Protein AF-A0A7J8WEN7-F1 (afdb_monomer)

Nearest PDB structures (foldseek):
  1pxz-assembly2_B  TM=9.658E-01  e=7.245E-12  Juniperus ashei
  5gt5-assembly1_B  TM=6.311E-01  e=6.582E-04  Paenibacillus sp. 0602
  6k0n-assembly1_A  TM=5.807E-01  e=9.129E-01  Paenibacillus glycanilyticus
  6k0p-assembly1_A  TM=5.374E-01  e=5.983E-01  Paenibacillus glycanilyticus
  6kfn-assembly1_A  TM=4.040E-01  e=9.935E-02  Paenibacillus sp. FPU-7

Structure (mmCIF, N/CA/C/O backbone):
data_AF-A0A7J8WEN7-F1
#
_entry.id   AF-A0A7J8WEN7-F1
#
loop_
_atom_site.group_PDB
_atom_site.id
_atom_site.type_symbol
_atom_site.label_atom_id
_atom_site.label_alt_id
_atom_site.label_comp_id
_atom_site.label_asym_id
_atom_site.label_entity_id
_atom_site.label_seq_id
_atom_site.pdbx_PDB_ins_code
_atom_site.Cartn_x
_atom_site.Cartn_y
_atom_site.Cartn_z
_atom_site.occupancy
_atom_site.B_iso_or_equiv
_atom_site.auth_seq_id
_atom_site.auth_comp_id
_atom_site.auth_asym_id
_atom_site.auth_atom_id
_atom_site.pdbx_PDB_model_num
ATOM 1 N N . ARG A 1 1 ? -18.762 -1.833 7.065 1.00 88.94 1 ARG A N 1
ATOM 2 C CA . ARG A 1 1 ? -17.382 -1.678 6.536 1.00 88.94 1 ARG A CA 1
ATOM 3 C C . ARG A 1 1 ? -16.297 -1.800 7.618 1.00 88.94 1 ARG A C 1
ATOM 5 O O . ARG A 1 1 ? -15.431 -2.654 7.474 1.00 88.94 1 ARG A O 1
ATOM 12 N N . LYS A 1 2 ? -16.368 -1.050 8.729 1.00 95.44 2 LYS A N 1
ATOM 13 C CA . LYS A 1 2 ? -15.295 -0.945 9.747 1.00 95.44 2 LYS A CA 1
ATOM 14 C C . LYS A 1 2 ? -14.864 -2.226 10.489 1.00 95.44 2 LYS A C 1
ATOM 16 O O . LYS A 1 2 ? -13.752 -2.246 10.988 1.00 95.44 2 LYS A O 1
ATOM 21 N N . LYS A 1 3 ? -15.671 -3.299 10.521 1.00 96.88 3 LYS A N 1
ATOM 22 C CA . LYS A 1 3 ? -15.272 -4.592 11.130 1.00 96.88 3 LYS A CA 1
ATOM 23 C C . LYS A 1 3 ? -14.009 -5.205 10.505 1.00 96.88 3 LYS A C 1
ATOM 25 O O . LYS A 1 3 ? -13.333 -5.972 11.166 1.00 96.88 3 LYS A O 1
ATOM 30 N N . LEU A 1 4 ? -13.689 -4.846 9.255 1.00 96.94 4 LEU A N 1
ATOM 31 C CA . LEU A 1 4 ? -12.437 -5.242 8.601 1.00 96.94 4 LEU A CA 1
ATOM 32 C C . LEU A 1 4 ? -11.211 -4.904 9.465 1.00 96.94 4 LEU A C 1
ATOM 34 O O . LEU A 1 4 ? -10.309 -5.719 9.584 1.00 96.94 4 LEU A O 1
ATOM 38 N N . ALA A 1 5 ? -11.215 -3.735 10.110 1.00 97.06 5 ALA A N 1
ATOM 39 C CA . ALA A 1 5 ? -10.111 -3.229 10.923 1.00 97.06 5 ALA A CA 1
ATOM 40 C C . ALA A 1 5 ? -9.798 -4.076 12.175 1.00 97.06 5 ALA A C 1
ATOM 42 O O . ALA A 1 5 ? -8.806 -3.825 12.848 1.00 97.06 5 ALA A O 1
ATOM 43 N N . ASP A 1 6 ? -10.632 -5.067 12.498 1.00 97.81 6 ASP A N 1
ATOM 44 C CA . ASP A 1 6 ? -10.406 -6.006 13.602 1.00 97.81 6 ASP A CA 1
ATOM 45 C C . ASP A 1 6 ? -9.687 -7.290 13.154 1.00 97.81 6 ASP A C 1
ATOM 47 O O . ASP A 1 6 ? -9.449 -8.184 13.966 1.00 97.81 6 ASP A O 1
ATOM 51 N N . CYS A 1 7 ? -9.359 -7.400 11.863 1.00 97.88 7 CYS A N 1
ATOM 52 C CA . CYS A 1 7 ? -8.924 -8.648 11.241 1.00 97.88 7 CYS A CA 1
ATOM 53 C C . CYS A 1 7 ? -7.472 -8.643 10.745 1.00 97.88 7 CYS A C 1
ATOM 55 O O . CYS A 1 7 ? -7.037 -9.669 10.230 1.00 97.88 7 CYS A O 1
ATOM 57 N N . ALA A 1 8 ? -6.729 -7.538 10.896 1.00 97.81 8 ALA A N 1
ATOM 58 C CA . ALA A 1 8 ? -5.339 -7.449 10.444 1.00 97.81 8 ALA A CA 1
ATOM 59 C C . ALA A 1 8 ? -4.480 -8.565 11.084 1.00 97.81 8 ALA A C 1
ATOM 61 O O . ALA A 1 8 ? -4.384 -8.616 12.319 1.00 97.81 8 ALA A O 1
ATOM 62 N N . PRO A 1 9 ? -3.873 -9.468 10.289 1.00 98.19 9 PRO A N 1
ATOM 63 C CA . PRO A 1 9 ? -3.022 -10.531 10.805 1.00 98.19 9 PRO A CA 1
ATOM 64 C C . PRO A 1 9 ? -1.551 -10.085 10.873 1.00 98.19 9 PRO A C 1
ATOM 66 O O . PRO A 1 9 ? -1.211 -8.947 10.560 1.00 98.19 9 PRO A O 1
ATOM 69 N N . GLY A 1 10 ? -0.672 -11.006 11.276 1.00 98.12 10 GLY A N 1
ATOM 70 C CA . GLY A 1 10 ? 0.777 -10.840 11.146 1.00 98.12 10 GLY A CA 1
ATOM 71 C C . GLY A 1 10 ? 1.356 -9.665 11.936 1.00 98.12 10 GLY A C 1
ATOM 72 O O . GLY A 1 10 ? 0.872 -9.317 13.016 1.00 98.12 10 GLY A O 1
ATOM 73 N N . PHE A 1 11 ? 2.415 -9.066 11.393 1.00 98.19 11 PHE A N 1
ATOM 74 C CA . PHE A 1 11 ? 3.119 -7.946 12.020 1.00 98.19 11 PHE A CA 1
ATOM 75 C C . PHE A 1 11 ? 2.293 -6.656 12.063 1.00 98.19 11 PHE A C 1
ATOM 77 O O . PHE A 1 11 ? 2.545 -5.810 12.916 1.00 98.19 11 PHE A O 1
ATOM 84 N N . ALA A 1 12 ? 1.274 -6.519 11.210 1.00 97.88 12 ALA A N 1
ATOM 85 C CA . ALA A 1 12 ? 0.356 -5.384 11.235 1.00 97.88 12 ALA A CA 1
ATOM 86 C C . ALA A 1 12 ? -0.846 -5.601 12.166 1.00 97.88 12 ALA A C 1
ATOM 88 O O . ALA A 1 12 ? -1.793 -4.808 12.135 1.00 97.88 12 ALA A O 1
ATOM 89 N N . ARG A 1 13 ? -0.855 -6.656 12.995 1.00 98.12 13 ARG A N 1
ATOM 90 C CA . ARG A 1 13 ? -1.942 -6.894 13.952 1.00 98.12 13 ARG A CA 1
ATOM 91 C C . ARG A 1 13 ? -2.182 -5.655 14.818 1.00 98.12 13 ARG A C 1
ATOM 93 O O . ARG A 1 13 ? -1.264 -5.104 15.414 1.00 98.12 13 ARG A O 1
ATOM 100 N N . GLY A 1 14 ? -3.447 -5.246 14.909 1.00 97.31 14 GLY A N 1
ATOM 101 C CA . GLY A 1 14 ? -3.850 -4.028 15.619 1.00 97.31 14 GLY A CA 1
ATOM 102 C C . GLY A 1 14 ? -3.863 -2.767 14.750 1.00 97.31 14 GLY A C 1
ATOM 103 O O . GLY A 1 14 ? -4.249 -1.712 15.244 1.00 97.31 14 GLY A O 1
ATOM 104 N N . THR A 1 15 ? -3.507 -2.860 13.466 1.00 98.56 15 THR A N 1
ATOM 105 C CA . THR A 1 15 ? -3.762 -1.789 12.494 1.00 98.56 15 THR A CA 1
ATOM 106 C C . THR A 1 15 ? -5.266 -1.617 12.323 1.00 98.56 15 THR A C 1
ATOM 108 O O . THR A 1 15 ? -5.962 -2.520 11.866 1.00 98.56 15 THR A O 1
ATOM 111 N N . THR A 1 16 ? -5.768 -0.448 12.704 1.00 98.50 16 THR A N 1
ATOM 112 C CA . THR A 1 16 ? -7.193 -0.104 12.686 1.00 98.50 16 THR A CA 1
ATOM 113 C C . THR A 1 16 ? -7.576 0.831 11.543 1.00 98.50 16 THR A C 1
ATOM 115 O O . THR A 1 16 ? -8.764 0.974 11.243 1.00 98.50 16 THR A O 1
ATOM 118 N N . GLY A 1 17 ? -6.603 1.473 10.893 1.00 98.31 17 GLY A N 1
ATOM 119 C CA . GLY A 1 17 ? -6.869 2.443 9.839 1.00 98.31 17 GLY A CA 1
ATOM 120 C C . GLY A 1 17 ? -7.788 3.571 10.315 1.00 98.31 17 GLY A C 1
ATOM 121 O O . GLY A 1 17 ? -7.672 4.075 11.430 1.00 98.31 17 GLY A O 1
ATOM 122 N N . GLY A 1 18 ? -8.779 3.916 9.492 1.00 97.56 18 GLY A N 1
ATOM 123 C CA . GLY A 1 18 ? -9.775 4.952 9.776 1.00 97.56 18 GLY A CA 1
ATOM 124 C C . GLY A 1 18 ? -10.952 4.496 10.650 1.00 97.56 18 GLY A C 1
ATOM 125 O O . GLY A 1 18 ? -12.020 5.104 10.586 1.00 97.56 18 GLY A O 1
ATOM 126 N N . LYS A 1 19 ? -10.828 3.417 11.441 1.00 97.00 19 LYS A N 1
ATOM 127 C CA . LYS A 1 19 ? -11.949 2.834 12.213 1.00 97.00 19 LYS A CA 1
ATOM 128 C C . LYS A 1 19 ? -12.711 3.868 13.056 1.00 97.00 19 LYS A C 1
ATOM 130 O O . LYS A 1 19 ? -13.942 3.812 13.116 1.00 97.00 19 LYS A O 1
ATOM 135 N N . GLY A 1 20 ? -12.004 4.809 13.681 1.00 94.50 20 GLY A N 1
ATOM 136 C CA . GLY A 1 20 ? -12.596 5.865 14.511 1.00 94.50 20 GLY A CA 1
ATOM 137 C C . GLY A 1 20 ? -13.137 7.078 13.745 1.00 94.50 20 GLY A C 1
ATOM 138 O O . GLY A 1 20 ? -13.921 7.826 14.313 1.00 94.50 20 GLY A O 1
ATOM 139 N N . GLY A 1 21 ? -12.753 7.266 12.480 1.00 94.00 21 GLY A N 1
ATOM 140 C CA . GLY A 1 21 ? -13.104 8.451 11.690 1.00 94.00 21 GLY A CA 1
ATOM 141 C C . GLY A 1 21 ? -14.411 8.316 10.911 1.00 94.00 21 GLY A C 1
ATOM 142 O O . GLY A 1 21 ? -15.005 7.238 10.841 1.00 94.00 21 GLY A O 1
ATOM 143 N N . GLU A 1 22 ? -14.857 9.405 10.298 1.00 94.06 22 GLU A N 1
ATOM 144 C CA . GLU A 1 22 ? -16.031 9.407 9.422 1.00 94.06 22 GLU A CA 1
ATOM 145 C C . GLU A 1 22 ? -15.767 8.688 8.093 1.00 94.06 22 GLU A C 1
ATOM 147 O O . GLU A 1 22 ? -14.625 8.529 7.655 1.00 94.06 22 GLU A O 1
ATOM 152 N N . PHE A 1 23 ? -16.839 8.241 7.437 1.00 92.44 23 PHE A N 1
ATOM 153 C CA . PHE A 1 23 ? -16.731 7.765 6.061 1.00 92.44 23 PHE A CA 1
ATOM 154 C C . PHE A 1 23 ? -16.604 8.949 5.103 1.00 92.44 23 PHE A C 1
ATOM 156 O O . PHE A 1 23 ? -17.352 9.918 5.198 1.00 92.44 23 PHE A O 1
ATOM 163 N N . TYR A 1 24 ? -15.707 8.815 4.131 1.00 88.44 24 TYR A N 1
ATOM 164 C CA . TYR A 1 24 ? -15.600 9.701 2.981 1.00 88.44 24 TYR A CA 1
ATOM 165 C C . TYR A 1 24 ? -15.800 8.869 1.717 1.00 88.44 24 TYR A C 1
ATOM 167 O O . TYR A 1 24 ? -15.168 7.822 1.558 1.00 88.44 24 TYR A O 1
ATOM 175 N N . VAL A 1 25 ? -16.715 9.300 0.852 1.00 87.50 25 VAL A N 1
ATOM 176 C CA . VAL A 1 25 ? -17.032 8.611 -0.401 1.00 87.50 25 VAL A CA 1
ATOM 177 C C . VAL A 1 25 ? -16.490 9.451 -1.546 1.00 87.50 25 VAL A C 1
ATOM 179 O O . VAL A 1 25 ? -16.874 10.607 -1.700 1.00 87.50 25 VAL A O 1
ATOM 182 N N . VAL A 1 26 ? -15.604 8.858 -2.342 1.00 85.44 26 VAL A N 1
ATOM 183 C CA . VAL A 1 26 ? -15.152 9.433 -3.610 1.00 85.44 26 VAL A CA 1
ATOM 184 C C . VAL A 1 26 ? -16.260 9.205 -4.639 1.00 85.44 26 VAL A C 1
ATOM 186 O O . VAL A 1 26 ? -16.710 8.075 -4.827 1.00 85.44 26 VAL A O 1
ATOM 189 N N . THR A 1 27 ? -16.735 10.277 -5.262 1.00 81.56 27 THR A N 1
ATOM 190 C CA . THR A 1 27 ? -17.842 10.282 -6.234 1.00 81.56 27 THR A CA 1
ATOM 191 C C . THR A 1 27 ? -17.456 10.892 -7.576 1.00 81.56 27 THR A C 1
ATOM 193 O O . THR A 1 27 ? -18.243 10.832 -8.515 1.00 81.56 27 THR A O 1
ATOM 196 N N . ASP A 1 28 ? -16.280 11.503 -7.662 1.00 76.38 28 ASP A N 1
ATOM 197 C CA . ASP A 1 28 ? -15.771 12.201 -8.830 1.00 76.38 28 ASP A CA 1
ATOM 198 C C . ASP A 1 28 ? -14.326 11.750 -9.091 1.00 76.38 28 ASP A C 1
ATOM 200 O O . ASP A 1 28 ? -13.546 11.523 -8.168 1.00 76.38 28 ASP A O 1
ATOM 204 N N . LEU A 1 29 ? -13.989 11.570 -10.362 1.00 73.56 29 LEU A N 1
ATOM 205 C CA . LEU A 1 29 ? -12.653 11.182 -10.814 1.00 73.56 29 LEU A CA 1
ATOM 206 C C . LEU A 1 29 ? -11.851 12.397 -11.298 1.00 73.56 29 LEU A C 1
ATOM 208 O O . LEU A 1 29 ? -10.667 12.275 -11.590 1.00 73.56 29 LEU A O 1
ATOM 212 N N . ILE A 1 30 ? -12.484 13.568 -11.422 1.00 68.19 30 ILE A N 1
ATOM 213 C CA . ILE A 1 30 ? -11.825 14.786 -11.885 1.00 68.19 30 ILE A CA 1
ATOM 214 C C . ILE A 1 30 ? -10.996 15.361 -10.750 1.00 68.19 30 ILE A C 1
ATOM 216 O O . ILE A 1 30 ? -11.526 15.926 -9.797 1.00 68.19 30 ILE A O 1
ATOM 220 N N . ASP A 1 31 ? -9.683 15.268 -10.892 1.00 65.81 31 ASP A N 1
ATOM 221 C CA . ASP A 1 31 ? -8.762 15.711 -9.863 1.00 65.81 31 ASP A CA 1
ATOM 222 C C . ASP A 1 31 ? -8.123 17.083 -10.118 1.00 65.81 31 ASP A C 1
ATOM 224 O O . ASP A 1 31 ? -7.893 17.504 -11.253 1.00 65.81 31 ASP A O 1
ATOM 228 N N . ASN A 1 32 ? -7.765 17.750 -9.022 1.00 66.12 32 ASN A N 1
ATOM 229 C CA . ASN A 1 32 ? -6.794 18.829 -8.992 1.00 66.12 32 ASN A CA 1
ATOM 230 C C . ASN A 1 32 ? -5.943 18.702 -7.722 1.00 66.12 32 ASN A C 1
ATOM 232 O O . ASN A 1 32 ? -6.367 19.118 -6.649 1.00 66.12 32 ASN A O 1
ATOM 236 N N . ALA A 1 33 ? -4.710 18.213 -7.845 1.00 63.00 33 ALA A N 1
ATOM 237 C CA . ALA A 1 33 ? -3.824 18.018 -6.697 1.00 63.00 33 ALA A CA 1
ATOM 238 C C . ALA A 1 33 ? -3.483 19.293 -5.899 1.00 63.00 33 ALA A C 1
ATOM 240 O O . ALA A 1 33 ? -3.152 19.209 -4.713 1.00 63.00 33 ALA A O 1
ATOM 241 N N . ALA A 1 34 ? -3.584 20.475 -6.517 1.00 62.75 34 ALA A N 1
ATOM 242 C CA . ALA A 1 34 ? -3.398 21.753 -5.832 1.00 62.75 34 ALA A CA 1
ATOM 243 C C . ALA A 1 34 ? -4.665 22.218 -5.091 1.00 62.75 34 ALA A C 1
ATOM 245 O O . ALA A 1 34 ? -4.570 22.974 -4.124 1.00 62.75 34 ALA A O 1
ATOM 246 N N . ASP A 1 35 ? -5.844 21.770 -5.529 1.00 68.12 35 ASP A N 1
ATOM 247 C CA . ASP A 1 35 ? -7.123 22.067 -4.888 1.00 68.12 35 ASP A CA 1
ATOM 248 C C . ASP A 1 35 ? -8.121 20.903 -5.035 1.00 68.12 35 ASP A C 1
ATOM 250 O O . ASP A 1 35 ? -9.055 20.975 -5.842 1.00 68.12 35 ASP A O 1
ATOM 254 N N . PRO A 1 36 ? -7.919 19.807 -4.279 1.00 65.62 36 PRO A N 1
ATOM 255 C CA . PRO A 1 36 ? -8.812 18.662 -4.310 1.00 65.62 36 PRO A CA 1
ATOM 256 C C . PRO A 1 36 ? -10.204 19.076 -3.840 1.00 65.62 36 PRO A C 1
ATOM 258 O O . PRO A 1 36 ? -10.371 19.701 -2.785 1.00 65.62 36 PRO A O 1
ATOM 261 N N . LYS A 1 37 ? -11.216 18.708 -4.627 1.00 68.75 37 LYS A N 1
ATOM 262 C CA . LYS A 1 37 ? -12.617 18.942 -4.282 1.00 68.75 37 LYS A CA 1
ATOM 263 C C . LYS A 1 37 ? -13.137 17.779 -3.436 1.00 68.75 37 LYS A C 1
ATOM 265 O O . LYS A 1 37 ? -12.738 16.635 -3.654 1.00 68.75 37 LYS A O 1
ATOM 270 N N . PRO A 1 38 ? -14.070 18.026 -2.502 1.00 67.19 38 PRO A N 1
ATOM 271 C CA . PRO A 1 38 ? -14.805 16.940 -1.875 1.00 67.19 38 PRO A CA 1
ATOM 272 C C . PRO A 1 38 ? -15.406 16.018 -2.943 1.00 67.19 38 PRO A C 1
ATOM 274 O O . PRO A 1 38 ? -16.034 16.485 -3.890 1.00 67.19 38 PRO A O 1
ATOM 277 N N . GLY A 1 39 ? -15.199 14.718 -2.781 1.00 57.22 39 GLY A N 1
ATOM 278 C CA . GLY A 1 39 ? -15.592 13.689 -3.730 1.00 57.22 39 GLY A CA 1
ATOM 279 C C . GLY A 1 39 ? -14.508 13.239 -4.716 1.00 57.22 39 GLY A C 1
ATOM 280 O O . GLY A 1 39 ? -14.793 12.273 -5.408 1.00 57.22 39 GLY A O 1
ATOM 281 N N . THR A 1 40 ? -13.306 13.834 -4.783 1.00 57.62 40 THR A N 1
ATOM 282 C CA . THR A 1 40 ? -12.258 13.440 -5.761 1.00 57.62 40 THR A CA 1
ATOM 283 C C . THR A 1 40 ? -11.153 12.548 -5.174 1.00 57.62 40 THR A C 1
ATOM 285 O O . THR A 1 40 ? -11.010 12.454 -3.949 1.00 57.62 40 THR A O 1
ATOM 288 N N . LEU A 1 41 ? -10.380 11.884 -6.047 1.00 58.66 41 LEU A N 1
ATOM 289 C CA . LEU A 1 41 ? -9.131 11.167 -5.736 1.00 58.66 41 LEU A CA 1
ATOM 290 C C . LEU A 1 41 ? -7.980 11.725 -6.591 1.00 58.66 41 LEU A C 1
ATOM 292 O O . LEU A 1 41 ? -8.218 12.107 -7.729 1.00 58.66 41 LEU A O 1
ATOM 296 N N . LEU A 1 42 ? -6.758 11.769 -6.047 1.00 61.06 42 LEU A N 1
ATOM 297 C CA . LEU A 1 42 ? -5.613 12.441 -6.670 1.00 61.06 42 LEU A CA 1
ATOM 298 C C . LEU A 1 42 ? -5.071 11.708 -7.926 1.00 61.06 42 LEU A C 1
ATOM 300 O O . LEU A 1 42 ? -4.911 10.493 -7.891 1.00 61.06 42 LEU A O 1
ATOM 304 N N . HIS A 1 43 ? -4.766 12.437 -9.013 1.00 55.81 43 HIS A N 1
ATOM 305 C CA . HIS A 1 43 ? -4.047 11.959 -10.217 1.00 55.81 43 HIS A CA 1
ATOM 306 C C . HIS A 1 43 ? -2.522 12.135 -10.108 1.00 55.81 43 HIS A C 1
ATOM 308 O O . HIS A 1 43 ? -1.757 11.494 -10.832 1.00 55.81 43 HIS A O 1
ATOM 314 N N . ALA A 1 44 ? -2.078 13.039 -9.230 1.00 67.06 44 ALA A N 1
ATOM 315 C CA . ALA A 1 44 ? -0.704 13.043 -8.742 1.00 67.06 44 ALA A CA 1
ATOM 316 C C . ALA A 1 44 ? -0.494 11.862 -7.779 1.00 67.06 44 ALA A C 1
ATOM 318 O O . ALA A 1 44 ? -1.447 11.167 -7.433 1.00 67.06 44 ALA A O 1
ATOM 319 N N . GLU A 1 45 ? 0.743 11.648 -7.334 1.00 76.75 45 GLU A N 1
ATOM 320 C CA . GLU A 1 45 ? 1.046 10.617 -6.337 1.00 76.75 45 GLU A CA 1
ATOM 321 C C . GLU A 1 45 ? 0.106 10.731 -5.130 1.00 76.75 45 GLU A C 1
ATOM 323 O O . GLU A 1 45 ? -0.011 11.792 -4.505 1.00 76.75 45 GLU A O 1
ATOM 328 N N . LEU A 1 46 ? -0.608 9.643 -4.830 1.00 85.69 46 LEU A N 1
ATOM 329 C CA . LEU A 1 46 ? -1.579 9.628 -3.746 1.00 85.69 46 LEU A CA 1
ATOM 330 C C . LEU A 1 46 ? -0.840 9.447 -2.420 1.00 85.69 46 LEU A C 1
ATOM 332 O O . LEU A 1 46 ? -0.552 8.324 -2.007 1.00 85.69 46 LEU A O 1
ATOM 336 N N . ILE A 1 47 ? -0.567 10.556 -1.734 1.00 86.81 47 ILE A N 1
ATOM 337 C CA . ILE A 1 47 ? 0.040 10.532 -0.400 1.00 86.81 47 ILE A CA 1
ATOM 338 C C . ILE A 1 47 ? -1.029 10.249 0.659 1.00 86.81 47 ILE A C 1
ATOM 340 O O . ILE A 1 47 ? -1.928 11.057 0.909 1.00 86.81 47 ILE A O 1
ATOM 344 N N . VAL A 1 48 ? -0.923 9.099 1.320 1.00 90.88 48 VAL A N 1
ATOM 345 C CA . VAL A 1 48 ? -1.854 8.672 2.367 1.00 90.88 48 VAL A CA 1
ATOM 346 C C . VAL A 1 48 ? -1.295 9.031 3.741 1.00 90.88 48 VAL A C 1
ATOM 348 O O . VAL A 1 48 ? -0.216 8.595 4.139 1.00 90.88 48 VAL A O 1
ATOM 351 N N . THR A 1 49 ? -2.065 9.819 4.491 1.00 92.19 49 THR A N 1
ATOM 352 C CA . THR A 1 49 ? -1.741 10.211 5.870 1.00 92.19 49 THR A CA 1
ATOM 353 C C . THR A 1 49 ? -2.187 9.160 6.889 1.00 92.19 49 THR A C 1
ATOM 355 O O . THR A 1 49 ? -2.929 8.230 6.569 1.00 92.19 49 THR A O 1
ATOM 358 N N . SER A 1 50 ? -1.751 9.320 8.141 1.00 96.56 50 SER A N 1
ATOM 359 C CA . SER A 1 50 ? -2.067 8.395 9.233 1.00 96.56 50 SER A CA 1
ATOM 360 C C . SER A 1 50 ? -3.569 8.214 9.481 1.00 96.56 50 SER A C 1
ATOM 362 O O . SER A 1 50 ? -4.386 9.103 9.202 1.00 96.56 50 SER A O 1
ATOM 364 N N . ASP A 1 51 ? -3.912 7.065 10.067 1.00 97.69 51 ASP A N 1
ATOM 365 C CA . ASP A 1 51 ? -5.260 6.728 10.538 1.00 97.69 51 ASP A CA 1
ATOM 366 C C . ASP A 1 51 ? -6.297 6.759 9.403 1.00 97.69 51 ASP A C 1
ATOM 368 O O . ASP A 1 51 ? -7.348 7.408 9.481 1.00 97.69 51 ASP A O 1
ATOM 372 N N . LYS A 1 52 ? -5.970 6.079 8.296 1.00 97.75 52 LYS A N 1
ATOM 373 C CA . LYS A 1 52 ? -6.811 5.996 7.093 1.00 97.75 52 LYS A CA 1
ATOM 374 C C . LYS A 1 52 ? -7.087 4.559 6.679 1.00 97.75 52 LYS A C 1
ATOM 376 O O . LYS A 1 52 ? -6.287 3.650 6.881 1.00 97.75 52 LYS A O 1
ATOM 381 N N . THR A 1 53 ? -8.256 4.366 6.077 1.00 98.56 53 THR A N 1
ATOM 382 C CA . THR A 1 53 ? -8.609 3.137 5.369 1.00 98.56 53 THR A CA 1
ATOM 383 C C . THR A 1 53 ? -9.091 3.501 3.976 1.00 98.56 53 THR A C 1
ATOM 385 O O . THR A 1 53 ? -10.088 4.211 3.856 1.00 98.56 53 THR A O 1
ATOM 388 N N . ILE A 1 54 ? -8.426 2.983 2.946 1.00 97.50 54 ILE A N 1
ATOM 389 C CA . ILE A 1 54 ? -8.958 2.962 1.583 1.00 97.50 54 ILE A CA 1
ATOM 390 C C . ILE A 1 54 ? -9.659 1.612 1.402 1.00 97.50 54 ILE A C 1
ATOM 392 O O . ILE A 1 54 ? -9.032 0.566 1.547 1.00 97.50 54 ILE A O 1
ATOM 396 N N . ASP A 1 55 ? -10.971 1.630 1.161 1.00 97.88 55 ASP A N 1
ATOM 397 C CA . ASP A 1 55 ? -11.819 0.432 1.086 1.00 97.88 55 ASP A CA 1
ATOM 398 C C . ASP A 1 55 ? -12.631 0.424 -0.211 1.00 97.88 55 ASP A C 1
ATOM 400 O O . ASP A 1 55 ? -13.673 1.075 -0.304 1.00 97.88 55 ASP A O 1
ATOM 404 N N . ALA A 1 56 ? -12.181 -0.364 -1.185 1.00 97.00 56 ALA A N 1
ATOM 405 C CA . ALA A 1 56 ? -12.816 -0.479 -2.494 1.00 97.00 56 ALA A CA 1
ATOM 406 C C . ALA A 1 56 ? -13.982 -1.482 -2.547 1.00 97.00 56 ALA A C 1
ATOM 408 O O . ALA A 1 56 ? -14.584 -1.675 -3.601 1.00 97.00 56 ALA A O 1
ATOM 409 N N . ARG A 1 57 ? -14.354 -2.136 -1.433 1.00 97.19 57 ARG A N 1
ATOM 410 C CA . ARG A 1 57 ? -15.428 -3.146 -1.470 1.00 97.19 57 ARG A CA 1
ATOM 411 C C . ARG A 1 57 ? -16.722 -2.555 -2.017 1.00 97.19 57 ARG A C 1
ATOM 413 O O . ARG A 1 57 ? -17.147 -1.479 -1.594 1.00 97.19 57 ARG A O 1
ATOM 420 N N . GLY A 1 58 ? -17.397 -3.307 -2.880 1.00 96.56 58 GLY A N 1
ATOM 421 C CA . GLY A 1 58 ? -18.666 -2.900 -3.486 1.00 96.56 58 GLY A CA 1
ATOM 422 C C . GLY A 1 58 ? -18.531 -1.976 -4.699 1.00 96.56 58 GLY A C 1
ATOM 423 O O . GLY A 1 58 ? -19.557 -1.532 -5.201 1.00 96.56 58 GLY A O 1
ATOM 424 N N . ALA A 1 59 ? -17.312 -1.705 -5.173 1.00 94.88 59 ALA A N 1
ATOM 425 C CA . ALA A 1 59 ? -17.041 -1.008 -6.426 1.00 94.88 59 ALA A CA 1
A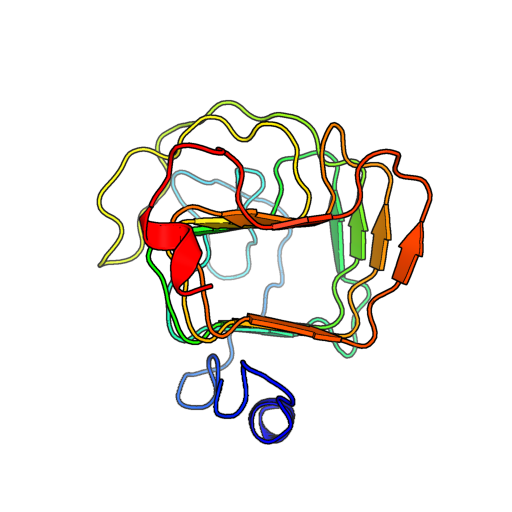TOM 426 C C . ALA A 1 59 ? -15.820 -1.631 -7.127 1.00 94.88 59 ALA A C 1
ATOM 428 O O . ALA A 1 59 ? -15.005 -2.287 -6.482 1.00 94.88 59 ALA A O 1
ATOM 429 N N . ASN A 1 60 ? -15.696 -1.427 -8.441 1.00 94.06 60 ASN A N 1
ATOM 430 C CA . ASN A 1 60 ? -14.442 -1.676 -9.149 1.00 94.06 60 ASN A CA 1
ATOM 431 C C . ASN A 1 60 ? -13.628 -0.379 -9.129 1.00 94.06 60 ASN A C 1
ATOM 433 O O . ASN A 1 60 ? -14.037 0.596 -9.758 1.00 94.06 60 ASN A O 1
ATOM 437 N N . VAL A 1 61 ? -12.547 -0.343 -8.349 1.00 95.06 61 VAL A N 1
ATOM 438 C CA . VAL A 1 61 ? -11.729 0.861 -8.154 1.00 95.06 61 VAL A CA 1
ATOM 439 C C . VAL A 1 61 ? -10.317 0.583 -8.651 1.00 95.06 61 VAL A C 1
ATOM 441 O O . VAL A 1 61 ? -9.624 -0.279 -8.106 1.00 95.06 61 VAL A O 1
ATOM 444 N N . GLU A 1 62 ? -9.917 1.335 -9.671 1.00 94.25 62 GLU A N 1
ATOM 445 C CA . GLU A 1 62 ? -8.634 1.216 -10.362 1.00 94.25 62 GLU A CA 1
ATOM 446 C C . GLU A 1 62 ? -7.794 2.483 -10.143 1.00 94.25 62 GLU A C 1
ATOM 448 O O . GLU A 1 62 ? -8.300 3.597 -10.288 1.00 94.25 62 GLU A O 1
ATOM 453 N N . ILE A 1 63 ? -6.512 2.312 -9.817 1.00 92.12 63 ILE A N 1
ATOM 454 C CA . ILE A 1 63 ? -5.486 3.364 -9.801 1.00 92.12 63 ILE A CA 1
ATOM 455 C C . ILE A 1 63 ? -4.528 3.071 -10.951 1.00 92.12 63 ILE A C 1
ATOM 457 O O . ILE A 1 63 ? -3.836 2.049 -10.926 1.00 92.12 63 ILE A O 1
ATOM 461 N N . TYR A 1 64 ? -4.529 3.917 -11.984 1.00 92.38 64 TYR A N 1
ATOM 462 C CA . TYR A 1 64 ? -3.806 3.623 -13.218 1.00 92.38 64 TYR A CA 1
ATOM 463 C C . TYR A 1 64 ? -3.466 4.846 -14.067 1.00 92.38 64 TYR A C 1
ATOM 465 O O . TYR A 1 64 ? -4.070 5.905 -13.913 1.00 92.38 64 TYR A O 1
ATOM 473 N N . ASN A 1 65 ? -2.514 4.675 -14.995 1.00 88.81 65 ASN A N 1
ATOM 474 C CA . ASN A 1 65 ? -2.059 5.701 -15.947 1.00 88.81 65 ASN A CA 1
ATOM 475 C C . ASN A 1 65 ? -1.596 7.010 -15.280 1.00 88.81 65 ASN A C 1
ATOM 477 O O . ASN A 1 65 ? -1.692 8.094 -15.858 1.00 88.81 65 ASN A O 1
ATOM 481 N N . GLY A 1 66 ? -1.082 6.895 -14.061 1.00 85.94 66 GLY A N 1
ATOM 482 C CA . GLY A 1 66 ? -0.599 7.990 -13.236 1.00 85.94 66 GLY A CA 1
ATOM 483 C C . GLY A 1 66 ? 0.398 7.466 -12.213 1.00 85.94 66 GLY A C 1
ATOM 484 O O . GLY A 1 66 ? 0.971 6.394 -12.401 1.00 85.94 66 GLY A O 1
ATOM 485 N N . ALA A 1 67 ? 0.599 8.227 -11.145 1.00 88.00 67 ALA A N 1
ATOM 486 C CA . ALA A 1 67 ? 1.459 7.827 -10.040 1.00 88.00 67 ALA A CA 1
ATOM 487 C C . ALA A 1 67 ? 0.780 6.797 -9.122 1.00 88.00 67 ALA A C 1
ATOM 489 O O . ALA A 1 67 ? -0.447 6.684 -9.092 1.00 88.00 67 ALA A O 1
ATOM 490 N N . GLY A 1 68 ? 1.597 6.071 -8.361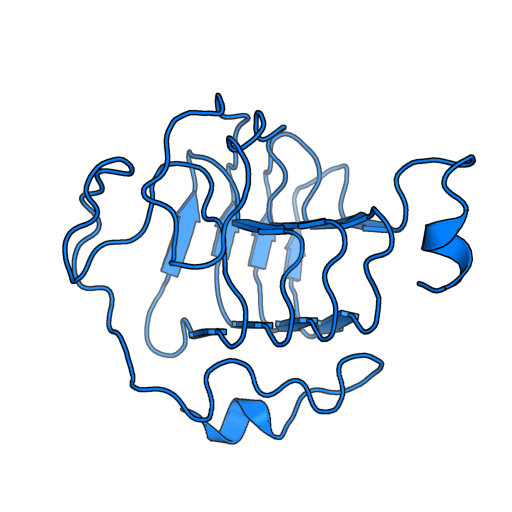 1.00 91.69 68 GLY A N 1
ATOM 491 C CA . GLY A 1 68 ? 1.138 5.104 -7.371 1.00 91.69 68 GLY A CA 1
ATOM 492 C C . GLY A 1 68 ? 0.653 5.738 -6.066 1.00 91.69 68 GLY A C 1
ATOM 493 O O . GLY A 1 68 ? 0.334 6.930 -5.977 1.00 91.69 68 GLY A O 1
ATOM 494 N N . ILE A 1 69 ? 0.595 4.902 -5.032 1.00 94.06 69 ILE A N 1
ATOM 495 C CA . ILE A 1 69 ? 0.201 5.293 -3.676 1.00 94.06 69 ILE A CA 1
ATOM 496 C C . ILE A 1 69 ? 1.432 5.324 -2.780 1.00 94.06 69 ILE A C 1
ATOM 498 O O . ILE A 1 69 ? 2.139 4.329 -2.684 1.00 94.06 69 ILE A O 1
ATOM 502 N N . THR A 1 70 ? 1.611 6.398 -2.017 1.00 93.12 70 THR A N 1
ATOM 503 C CA . THR A 1 70 ? 2.714 6.497 -1.059 1.00 93.12 70 THR A CA 1
ATOM 504 C C . THR A 1 70 ? 2.213 6.724 0.359 1.00 93.12 70 THR A C 1
ATOM 506 O O . THR A 1 70 ? 1.378 7.587 0.628 1.00 93.12 70 THR A O 1
ATOM 509 N N . VAL A 1 71 ? 2.756 5.951 1.301 1.00 94.38 71 VAL A N 1
ATOM 510 C CA . VAL A 1 71 ? 2.593 6.157 2.743 1.00 94.38 71 VAL A CA 1
ATOM 511 C C . VAL A 1 71 ? 3.947 6.578 3.303 1.00 94.38 71 VAL A C 1
ATOM 513 O O . VAL A 1 71 ? 4.836 5.751 3.505 1.00 94.38 71 VAL A O 1
ATOM 516 N N . GLN A 1 72 ? 4.115 7.875 3.546 1.00 91.56 72 GLN A N 1
ATOM 517 C CA . GLN A 1 72 ? 5.388 8.450 3.975 1.00 91.56 72 GLN A CA 1
ATOM 518 C C . GLN A 1 72 ? 5.278 9.013 5.394 1.00 91.56 72 GLN A C 1
ATOM 520 O O . GLN A 1 72 ? 4.418 9.848 5.669 1.00 91.56 72 GLN A O 1
ATOM 525 N N . PHE A 1 73 ? 6.149 8.543 6.294 1.00 92.75 73 PHE A N 1
ATOM 526 C CA . PHE A 1 73 ? 6.215 8.933 7.712 1.00 92.75 73 PHE A CA 1
ATOM 527 C C . PHE A 1 73 ? 4.859 8.885 8.435 1.00 92.75 73 PHE A C 1
ATOM 529 O O . PHE A 1 73 ? 4.587 9.653 9.360 1.00 92.75 73 PHE A O 1
ATOM 536 N N . ALA A 1 74 ? 3.995 7.973 7.998 1.00 95.25 74 ALA A N 1
ATOM 537 C CA . ALA A 1 74 ? 2.634 7.820 8.477 1.00 95.25 74 ALA A CA 1
ATOM 538 C C . ALA A 1 74 ? 2.433 6.442 9.107 1.00 95.25 74 ALA A C 1
ATOM 540 O O . ALA A 1 74 ? 3.234 5.518 8.940 1.00 95.25 74 ALA A O 1
ATOM 541 N N . LYS A 1 75 ? 1.351 6.308 9.872 1.00 98.12 75 LYS A N 1
ATOM 542 C CA . LYS A 1 75 ? 1.050 5.074 10.590 1.00 98.12 75 LYS A CA 1
ATOM 543 C C . LYS A 1 75 ? -0.418 4.714 10.574 1.00 98.12 75 LYS A C 1
ATOM 545 O O . LYS A 1 75 ? -1.271 5.578 10.384 1.00 98.12 75 LYS A O 1
ATOM 550 N N . ASN A 1 76 ? -0.701 3.453 10.883 1.00 98.62 76 ASN A N 1
ATOM 551 C CA . ASN A 1 76 ? -2.061 2.955 11.052 1.00 98.62 76 ASN A CA 1
ATOM 552 C C . ASN A 1 76 ? -2.893 3.149 9.771 1.00 98.62 76 ASN A C 1
ATOM 554 O O . ASN A 1 76 ? -3.873 3.895 9.753 1.00 98.62 76 ASN A O 1
ATOM 558 N N . VAL A 1 77 ? -2.473 2.502 8.682 1.00 98.81 77 VAL A N 1
ATOM 559 C CA . VAL A 1 77 ? -3.121 2.605 7.364 1.00 98.81 77 VAL A CA 1
ATOM 560 C C . VAL A 1 77 ? -3.563 1.228 6.879 1.00 98.81 77 VAL A C 1
ATOM 562 O O . VAL A 1 77 ? -2.818 0.256 6.973 1.00 98.81 77 VAL A O 1
ATOM 565 N N . ILE A 1 78 ? -4.780 1.155 6.337 1.00 98.81 78 ILE A N 1
ATOM 566 C CA . ILE A 1 78 ? -5.302 -0.032 5.647 1.00 98.81 78 ILE A CA 1
ATOM 567 C C . ILE A 1 78 ? -5.602 0.341 4.195 1.00 98.81 78 ILE A C 1
ATOM 569 O O . ILE A 1 78 ? -6.320 1.311 3.953 1.00 98.81 78 ILE A O 1
ATOM 573 N N . ILE A 1 79 ? -5.121 -0.445 3.236 1.00 98.69 79 ILE A N 1
ATOM 574 C CA . ILE A 1 79 ? -5.500 -0.321 1.823 1.00 98.69 79 ILE A CA 1
ATOM 575 C C . ILE A 1 79 ? -6.075 -1.663 1.385 1.00 98.69 79 ILE A C 1
ATOM 577 O O . ILE A 1 79 ? -5.404 -2.690 1.478 1.00 98.69 79 ILE A O 1
ATOM 581 N N . TYR A 1 80 ? -7.337 -1.650 0.957 1.00 98.62 80 TYR A N 1
ATOM 582 C CA . TYR A 1 80 ? -8.113 -2.861 0.735 1.00 98.62 80 TYR A CA 1
ATOM 583 C C . TYR A 1 80 ? -8.852 -2.852 -0.603 1.00 98.62 80 TYR A C 1
ATOM 585 O O . TYR A 1 80 ? -9.653 -1.951 -0.872 1.00 98.62 80 TYR A O 1
ATOM 593 N N . GLY A 1 81 ? -8.680 -3.923 -1.381 1.00 98.44 81 GLY A N 1
ATOM 594 C CA . GLY A 1 81 ? -9.527 -4.235 -2.537 1.00 98.44 81 GLY A CA 1
ATOM 595 C C . GLY A 1 81 ? -9.268 -3.424 -3.811 1.00 98.44 81 GLY A C 1
ATOM 596 O O . GLY A 1 81 ? -10.092 -3.494 -4.720 1.00 98.44 81 GLY A O 1
ATOM 597 N N . LEU A 1 82 ? -8.200 -2.622 -3.877 1.00 98.00 82 LEU A N 1
ATOM 598 C CA . LEU A 1 82 ? -7.882 -1.824 -5.068 1.00 98.00 82 LEU A CA 1
ATOM 599 C C . LEU A 1 82 ? -7.266 -2.679 -6.179 1.00 98.00 82 LEU A C 1
ATOM 601 O O . LEU A 1 82 ? -6.525 -3.630 -5.912 1.00 98.00 82 LEU A O 1
ATOM 605 N N . GLN A 1 83 ? -7.501 -2.262 -7.420 1.00 98.25 83 GLN A N 1
ATOM 606 C CA . GLN A 1 83 ? -6.676 -2.638 -8.564 1.00 98.25 83 GLN A CA 1
ATOM 607 C C . GLN A 1 83 ? -5.682 -1.504 -8.844 1.00 98.25 83 GLN A C 1
ATOM 609 O O . GLN A 1 83 ? -6.088 -0.350 -8.950 1.00 98.25 83 GLN A O 1
ATOM 614 N N . ILE A 1 84 ? -4.387 -1.805 -8.920 1.00 97.81 84 ILE A N 1
ATOM 615 C CA . ILE A 1 84 ? -3.327 -0.806 -9.133 1.00 97.81 84 ILE A CA 1
ATOM 616 C C . ILE A 1 84 ? -2.463 -1.276 -10.297 1.00 97.81 84 ILE A C 1
ATOM 618 O O . ILE A 1 84 ? -1.844 -2.338 -10.215 1.00 97.81 84 ILE A O 1
ATOM 622 N N . HIS A 1 85 ? -2.447 -0.533 -11.401 1.00 97.56 85 HIS A N 1
ATOM 623 C CA . HIS A 1 85 ? -1.755 -0.991 -12.600 1.00 97.56 85 HIS A CA 1
ATOM 624 C C . HIS A 1 85 ? -1.379 0.110 -13.571 1.00 97.56 85 HIS A C 1
ATOM 626 O O . HIS A 1 85 ? -1.980 1.174 -13.562 1.00 97.56 85 HIS A O 1
ATOM 632 N N . HIS A 1 86 ? -0.454 -0.164 -14.494 1.00 96.19 86 HIS A N 1
ATOM 633 C CA . HIS A 1 86 ? -0.017 0.831 -15.483 1.00 96.19 86 HIS A CA 1
ATOM 634 C C . HIS A 1 86 ? 0.442 2.131 -14.804 1.00 96.19 86 HIS A C 1
ATOM 636 O O . HIS A 1 86 ? 0.191 3.233 -15.295 1.00 96.19 86 HIS A O 1
ATOM 642 N N . ILE A 1 87 ? 1.066 1.986 -13.632 1.00 94.12 87 ILE A N 1
ATOM 643 C CA . ILE A 1 87 ? 1.654 3.096 -12.899 1.00 94.12 87 ILE A CA 1
ATOM 644 C C . ILE A 1 87 ? 2.913 3.530 -13.631 1.00 94.12 87 ILE A C 1
ATOM 646 O O . ILE A 1 87 ? 3.716 2.699 -14.054 1.00 94.12 87 ILE A O 1
ATOM 650 N N . ILE A 1 88 ? 3.053 4.837 -13.810 1.00 91.44 88 ILE A N 1
ATOM 651 C CA . ILE A 1 88 ? 4.164 5.453 -14.526 1.00 91.44 88 ILE A CA 1
ATOM 652 C C . ILE A 1 88 ? 4.878 6.452 -13.616 1.00 91.44 88 ILE A C 1
ATOM 654 O O . ILE A 1 88 ? 4.243 7.025 -12.725 1.00 91.44 88 ILE A O 1
ATOM 658 N N . PRO A 1 89 ? 6.176 6.716 -13.848 1.00 89.88 89 PRO A N 1
ATOM 659 C CA . PRO A 1 89 ? 6.886 7.734 -13.096 1.00 89.88 89 PRO A CA 1
ATOM 660 C C . PRO A 1 89 ? 6.198 9.089 -13.253 1.00 89.88 89 PRO A C 1
ATOM 662 O O . PRO A 1 89 ? 5.836 9.500 -14.362 1.00 89.88 89 PRO A O 1
ATOM 665 N N . ALA A 1 90 ? 6.059 9.811 -12.149 1.00 81.88 90 ALA A N 1
ATOM 666 C CA . ALA A 1 90 ? 5.431 11.121 -12.126 1.00 81.88 90 ALA A CA 1
ATOM 667 C C . ALA A 1 90 ? 6.362 12.147 -11.490 1.00 81.88 90 ALA A C 1
ATOM 669 O O . ALA A 1 90 ? 7.071 11.883 -10.518 1.00 81.88 90 ALA A O 1
ATOM 670 N N . LYS A 1 91 ? 6.351 13.362 -12.042 1.00 73.69 91 LYS A N 1
ATOM 671 C CA . LYS A 1 91 ? 7.088 14.473 -11.443 1.00 73.69 91 LYS A CA 1
ATOM 672 C C . LYS A 1 91 ? 6.437 14.830 -10.108 1.00 73.69 91 LYS A C 1
ATOM 674 O O . LYS A 1 91 ? 5.224 15.023 -10.059 1.00 73.69 91 LYS A O 1
ATOM 679 N N . GLY A 1 92 ? 7.259 14.986 -9.074 1.00 64.75 92 GLY A N 1
ATOM 680 C CA . GLY A 1 92 ? 6.835 15.613 -7.827 1.00 64.75 92 GLY A CA 1
ATOM 681 C C . GLY A 1 92 ? 6.343 17.044 -8.066 1.00 64.75 92 GLY A C 1
ATOM 682 O O . GLY A 1 92 ? 6.566 17.644 -9.125 1.00 64.75 92 GLY A O 1
ATOM 683 N N . GLY A 1 93 ? 5.666 17.622 -7.083 1.00 60.09 93 GLY A N 1
ATOM 684 C CA . GLY A 1 93 ? 5.075 18.950 -7.214 1.00 60.09 93 GLY A CA 1
ATOM 685 C C . GLY A 1 93 ? 4.291 19.347 -5.975 1.00 60.09 93 GLY A C 1
ATOM 686 O O . GLY A 1 93 ? 4.151 18.562 -5.047 1.00 60.09 93 GLY A O 1
ATOM 687 N N . LYS A 1 94 ? 3.783 20.583 -5.938 1.00 56.59 94 LYS A N 1
ATOM 688 C CA . LYS A 1 94 ? 2.984 21.059 -4.801 1.00 56.59 94 LYS A CA 1
ATOM 689 C C . LYS A 1 94 ? 1.674 20.271 -4.710 1.00 56.59 94 LYS A C 1
ATOM 691 O O . LYS A 1 94 ? 0.786 20.479 -5.533 1.00 56.59 94 LYS A O 1
ATOM 696 N N . THR A 1 95 ? 1.552 19.420 -3.702 1.00 60.03 95 THR A N 1
ATOM 697 C CA . THR A 1 95 ? 0.289 18.825 -3.256 1.00 60.03 95 THR A CA 1
ATOM 698 C C . THR A 1 95 ? -0.348 19.706 -2.188 1.00 60.03 95 THR A 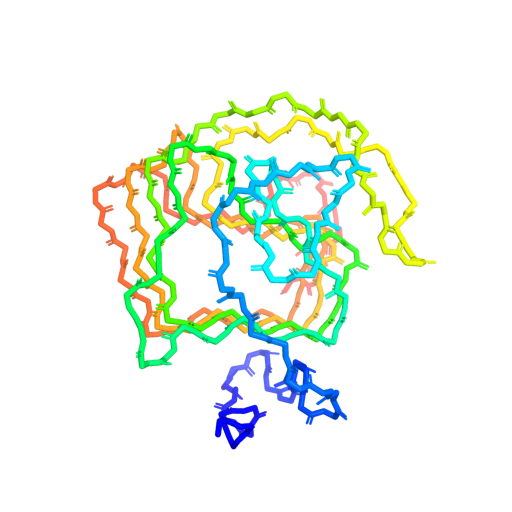C 1
ATOM 700 O O . THR A 1 95 ? 0.347 20.428 -1.471 1.00 60.03 95 THR A O 1
ATOM 703 N N . LYS A 1 96 ? -1.679 19.683 -2.073 1.00 57.41 96 LYS A N 1
ATOM 704 C CA . LYS A 1 96 ? -2.353 20.247 -0.899 1.00 57.41 96 LYS A CA 1
ATOM 705 C C . LYS A 1 96 ? -2.129 19.297 0.275 1.00 57.41 96 LYS A C 1
ATOM 707 O O . LYS A 1 96 ? -2.765 18.251 0.373 1.00 57.41 96 LYS A O 1
ATOM 712 N N . ASP A 1 97 ? -1.182 19.662 1.124 1.00 54.44 97 ASP A N 1
ATOM 713 C CA . ASP A 1 97 ? -0.801 18.893 2.301 1.00 54.44 97 ASP A CA 1
ATOM 714 C C . ASP A 1 97 ? -1.981 18.742 3.272 1.00 54.44 97 ASP A C 1
ATOM 716 O O . ASP A 1 97 ? -2.703 19.699 3.564 1.00 54.44 97 ASP A O 1
ATOM 720 N N . GLY A 1 98 ? -2.177 17.530 3.802 1.00 51.97 98 GLY A N 1
ATOM 721 C CA . GLY A 1 98 ? -2.921 17.364 5.052 1.00 51.97 98 GLY A CA 1
ATOM 722 C C . GLY A 1 98 ? -2.145 18.022 6.197 1.00 51.97 98 GLY A C 1
ATOM 723 O O . GLY A 1 98 ? -0.932 18.168 6.089 1.00 51.97 98 GLY A O 1
ATOM 724 N N . GLU A 1 99 ? -2.813 18.381 7.299 1.00 52.62 99 GLU A N 1
ATOM 725 C CA . GLU A 1 99 ? -2.280 19.234 8.389 1.00 52.62 99 GLU A CA 1
ATOM 726 C C . GLU A 1 99 ? -0.934 18.803 9.031 1.00 52.62 99 GLU A C 1
ATOM 728 O O . GLU A 1 99 ? -0.417 19.519 9.880 1.00 52.62 99 GLU A O 1
ATOM 733 N N . ASN A 1 100 ? -0.340 17.672 8.628 1.00 46.50 100 ASN A N 1
ATOM 734 C CA . ASN A 1 100 ? 0.905 17.114 9.161 1.00 46.50 100 ASN A CA 1
ATOM 735 C C . ASN A 1 100 ? 1.933 16.656 8.095 1.00 46.50 100 ASN A C 1
ATOM 737 O O . ASN A 1 100 ? 2.859 15.923 8.445 1.00 46.50 100 ASN A O 1
ATOM 741 N N . TYR A 1 101 ? 1.798 17.014 6.809 1.00 53.44 101 TYR A N 1
ATOM 742 C CA . TYR A 1 101 ? 2.846 16.713 5.816 1.00 53.44 101 TYR A CA 1
ATOM 743 C C . TYR A 1 101 ? 3.920 17.811 5.830 1.00 53.44 101 TYR A C 1
ATOM 745 O O . TYR A 1 101 ? 3.627 18.995 5.696 1.00 53.44 101 TYR A O 1
ATOM 753 N N . HIS A 1 102 ? 5.176 17.414 6.032 1.00 45.97 102 HIS A N 1
ATOM 754 C CA . HIS A 1 102 ? 6.330 18.311 6.049 1.00 45.97 102 HIS A CA 1
ATOM 755 C C . HIS A 1 102 ? 7.303 17.896 4.936 1.00 45.97 102 HIS A C 1
ATOM 757 O O . HIS A 1 102 ? 8.288 17.207 5.191 1.00 45.97 102 HIS A O 1
ATOM 763 N N . GLY A 1 103 ? 7.024 18.288 3.690 1.00 50.19 103 GLY A N 1
ATOM 764 C CA . GLY A 1 103 ? 7.906 18.020 2.550 1.00 50.19 103 GLY A CA 1
ATOM 765 C C . GLY A 1 103 ? 7.336 18.518 1.223 1.00 50.19 103 GLY A C 1
ATOM 766 O O . GLY A 1 103 ? 6.171 18.875 1.139 1.00 50.19 103 GLY A O 1
ATOM 767 N N . LEU A 1 104 ? 8.162 18.561 0.176 1.00 53.78 104 LEU A N 1
ATOM 768 C CA . LEU A 1 104 ? 7.657 18.503 -1.197 1.00 53.78 104 LEU A CA 1
ATOM 769 C C . LEU A 1 104 ? 7.650 17.021 -1.590 1.00 53.78 104 LEU A C 1
ATOM 771 O O . LEU A 1 104 ? 8.682 16.376 -1.374 1.00 53.78 104 LEU A O 1
ATOM 775 N N . PRO A 1 105 ? 6.562 16.489 -2.172 1.00 61.28 105 PRO A N 1
ATOM 776 C CA . PRO A 1 105 ? 6.574 15.152 -2.748 1.00 61.28 105 PRO A CA 1
ATOM 777 C C . PRO A 1 105 ? 7.756 15.015 -3.706 1.00 61.28 105 PRO A C 1
ATOM 779 O O . PRO A 1 105 ? 7.975 15.875 -4.572 1.00 61.28 105 PRO A O 1
ATOM 782 N N . GLY A 1 106 ? 8.540 13.955 -3.511 1.00 62.47 106 GLY A N 1
ATOM 783 C CA . GLY A 1 106 ? 9.587 13.566 -4.446 1.00 62.47 106 GLY A CA 1
ATOM 784 C C . GLY A 1 106 ? 8.994 13.191 -5.805 1.00 62.47 106 GLY A C 1
ATOM 785 O O . GLY A 1 106 ? 7.782 13.159 -5.991 1.00 62.47 106 GLY A O 1
ATOM 786 N N . ALA A 1 107 ? 9.849 12.932 -6.791 1.00 72.69 107 ALA A N 1
ATOM 787 C CA . ALA A 1 107 ? 9.371 12.238 -7.980 1.00 72.69 107 ALA A CA 1
ATOM 788 C C . ALA A 1 107 ? 8.987 10.804 -7.589 1.00 72.69 107 ALA A C 1
ATOM 790 O O . ALA A 1 107 ? 9.773 10.140 -6.915 1.00 72.69 107 ALA A O 1
ATOM 791 N N . SER A 1 108 ? 7.816 10.351 -8.033 1.00 82.62 108 SER A N 1
ATOM 792 C CA . SER A 1 108 ? 7.450 8.937 -7.989 1.00 82.62 108 SER A CA 1
ATOM 793 C C . SER A 1 108 ? 8.16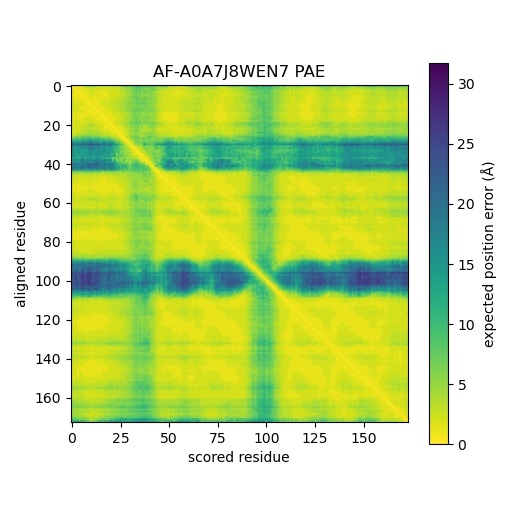9 8.237 -9.139 1.00 82.62 108 SER A C 1
ATOM 795 O O . SER A 1 108 ? 8.119 8.699 -10.284 1.00 82.62 108 SER A O 1
ATOM 797 N N . ASP A 1 109 ? 8.865 7.151 -8.838 1.00 85.19 109 ASP A N 1
ATOM 798 C CA . ASP A 1 109 ? 9.631 6.331 -9.781 1.00 85.19 109 ASP A CA 1
ATOM 799 C C . ASP A 1 109 ? 8.776 5.300 -10.532 1.00 85.19 109 ASP A C 1
ATOM 801 O O . ASP A 1 109 ? 9.268 4.647 -11.452 1.00 85.19 109 ASP A O 1
ATOM 805 N N . GLY A 1 110 ? 7.479 5.230 -10.225 1.00 91.38 110 GLY A N 1
ATOM 806 C CA . GLY A 1 110 ? 6.519 4.383 -10.924 1.00 91.38 110 GLY A CA 1
ATOM 807 C C . GLY A 1 110 ? 6.187 3.078 -10.204 1.00 91.38 110 GLY A C 1
ATOM 808 O O . GLY A 1 110 ? 5.670 2.163 -10.852 1.00 91.38 110 GLY A O 1
ATOM 809 N N . ASP A 1 111 ? 6.460 2.996 -8.901 1.00 95.44 111 ASP A N 1
ATOM 810 C CA . ASP A 1 111 ? 6.003 1.897 -8.056 1.00 95.44 111 ASP A CA 1
ATOM 811 C C . ASP A 1 111 ? 4.491 1.934 -7.803 1.00 95.44 111 ASP A C 1
ATOM 813 O O . ASP A 1 111 ? 3.882 2.999 -7.677 1.00 95.44 111 ASP A O 1
ATOM 817 N N . GLY A 1 112 ? 3.874 0.760 -7.666 1.00 96.50 112 GLY A N 1
ATOM 818 C CA . GLY A 1 112 ? 2.449 0.646 -7.345 1.00 96.50 112 GLY A CA 1
ATOM 819 C C . GLY A 1 112 ? 2.081 1.238 -5.978 1.00 96.50 112 GLY A C 1
ATOM 820 O O . GLY A 1 112 ? 1.188 2.087 -5.877 1.00 96.50 112 GLY A O 1
ATOM 821 N N . VAL A 1 113 ? 2.745 0.767 -4.920 1.00 97.69 113 VAL A N 1
ATOM 822 C CA . VAL A 1 113 ? 2.555 1.228 -3.537 1.00 97.69 113 VAL A CA 1
ATOM 823 C C . VAL A 1 113 ? 3.896 1.310 -2.811 1.00 97.69 113 VAL A C 1
ATOM 825 O O . VAL A 1 113 ? 4.561 0.290 -2.663 1.00 97.69 113 VAL A O 1
ATOM 828 N N . SER A 1 114 ? 4.244 2.468 -2.253 1.00 96.25 114 SER A N 1
ATOM 829 C CA . SER A 1 114 ? 5.528 2.663 -1.565 1.00 96.25 114 SER A CA 1
ATOM 830 C C . SER A 1 114 ? 5.343 3.106 -0.113 1.00 96.25 114 SER A C 1
ATOM 832 O O . SER A 1 114 ? 4.556 4.001 0.211 1.00 96.25 114 SER A O 1
ATOM 834 N N . PHE A 1 115 ? 6.085 2.478 0.798 1.00 96.19 115 PHE A N 1
ATOM 835 C CA . PHE A 1 115 ? 6.130 2.795 2.223 1.00 96.19 115 PHE A CA 1
ATOM 836 C C . PHE A 1 115 ? 7.499 3.330 2.601 1.00 96.19 115 PHE A C 1
ATOM 838 O O . PHE A 1 115 ? 8.510 2.634 2.496 1.00 96.19 115 PHE A O 1
ATOM 845 N N . PHE A 1 116 ? 7.514 4.557 3.109 1.00 93.81 116 PHE A N 1
ATOM 846 C CA . PHE A 1 116 ? 8.732 5.251 3.496 1.00 93.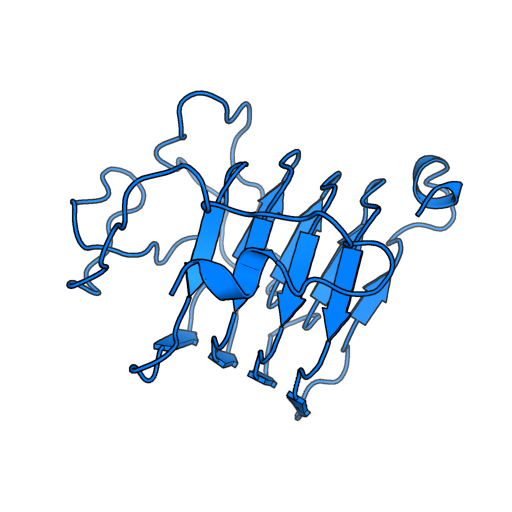81 116 PHE A CA 1
ATOM 847 C C . PHE A 1 116 ? 8.653 5.627 4.975 1.00 93.81 116 PHE A C 1
ATOM 849 O O . PHE A 1 116 ? 7.905 6.533 5.349 1.00 93.81 116 PHE A O 1
ATOM 856 N N . GLY A 1 117 ? 9.404 4.932 5.832 1.00 95.38 117 GLY A N 1
ATOM 857 C CA . GLY A 1 117 ? 9.356 5.141 7.284 1.00 95.38 117 GLY A CA 1
ATOM 858 C C . GLY A 1 117 ? 7.954 4.986 7.884 1.00 95.38 117 GLY A C 1
ATOM 859 O O . GLY A 1 117 ? 7.606 5.699 8.827 1.00 95.38 117 GLY A O 1
ATOM 860 N N . ALA A 1 118 ? 7.130 4.110 7.306 1.00 96.81 118 ALA A N 1
ATOM 861 C CA . ALA A 1 118 ? 5.750 3.894 7.720 1.00 96.81 118 ALA A CA 1
ATOM 862 C C . ALA A 1 118 ? 5.631 2.738 8.722 1.00 96.81 118 ALA A C 1
ATOM 864 O O . ALA A 1 118 ? 6.419 1.793 8.708 1.00 96.81 118 ALA A O 1
ATOM 865 N N . THR A 1 119 ? 4.628 2.782 9.599 1.00 98.19 119 THR A N 1
ATOM 866 C CA . THR A 1 119 ? 4.439 1.726 10.604 1.00 98.19 119 THR A CA 1
ATOM 867 C C . THR A 1 119 ? 2.981 1.330 10.791 1.00 98.19 119 THR A C 1
ATOM 869 O O . THR A 1 119 ? 2.086 2.161 10.645 1.00 98.19 119 THR A O 1
ATOM 872 N N . ASN A 1 120 ? 2.720 0.062 11.122 1.00 98.50 120 ASN A N 1
ATOM 873 C CA . ASN A 1 120 ? 1.366 -0.483 11.273 1.00 98.50 120 ASN A CA 1
ATOM 874 C C . ASN A 1 120 ? 0.546 -0.304 9.986 1.00 98.50 120 ASN A C 1
ATOM 876 O O . ASN A 1 120 ? -0.397 0.494 9.935 1.00 98.50 120 ASN A O 1
ATOM 880 N N . ILE A 1 121 ? 0.949 -1.021 8.935 1.00 98.69 121 ILE A N 1
ATOM 881 C CA . ILE A 1 121 ? 0.347 -0.925 7.603 1.00 98.69 121 ILE A CA 1
ATOM 882 C C . ILE A 1 121 ? -0.198 -2.281 7.174 1.00 98.69 121 ILE A C 1
ATOM 884 O O . ILE A 1 121 ? 0.505 -3.290 7.240 1.00 98.69 121 ILE A O 1
ATOM 888 N N . TRP A 1 122 ? -1.439 -2.305 6.694 1.00 98.88 122 TRP A N 1
ATOM 889 C CA . TRP A 1 122 ? -2.061 -3.517 6.174 1.00 98.88 122 TRP A CA 1
ATOM 890 C C . TRP A 1 122 ? -2.544 -3.324 4.736 1.00 98.88 122 TRP A C 1
ATOM 892 O O . TRP A 1 122 ? -3.492 -2.580 4.479 1.00 98.88 122 TRP A O 1
ATOM 902 N N . LEU A 1 123 ? -1.884 -4.015 3.808 1.00 98.81 123 LEU A N 1
ATOM 903 C CA . LEU A 1 123 ? -2.344 -4.185 2.433 1.00 98.81 123 LEU A CA 1
ATOM 904 C C . LEU A 1 123 ? -3.079 -5.514 2.325 1.00 98.81 123 LEU A C 1
ATOM 906 O O . LEU A 1 123 ? -2.520 -6.555 2.677 1.00 98.81 123 LEU A O 1
ATOM 910 N N . ASP A 1 124 ? -4.315 -5.488 1.835 1.00 98.81 124 ASP A N 1
ATOM 911 C CA . ASP A 1 124 ? -5.105 -6.708 1.711 1.00 98.81 124 ASP A CA 1
ATOM 912 C C . ASP A 1 124 ? -5.985 -6.726 0.463 1.00 98.81 124 ASP A C 1
ATOM 914 O O . ASP A 1 124 ? -6.579 -5.714 0.088 1.00 98.81 124 ASP A O 1
ATOM 918 N N . HIS A 1 125 ? -6.104 -7.894 -0.171 1.00 98.75 125 HIS A N 1
ATOM 919 C CA . HIS A 1 125 ? -6.967 -8.089 -1.346 1.00 98.75 125 HIS A CA 1
ATOM 920 C C . HIS A 1 125 ? -6.679 -7.120 -2.505 1.00 98.75 125 HIS A C 1
ATOM 922 O O . HIS A 1 125 ? -7.585 -6.728 -3.238 1.00 98.75 125 HIS A O 1
ATOM 928 N N . LEU A 1 126 ? -5.422 -6.716 -2.680 1.00 98.81 126 LEU A N 1
ATOM 929 C CA . LEU A 1 126 ? -5.037 -5.864 -3.800 1.00 98.81 126 LEU A CA 1
ATOM 930 C C . LEU A 1 126 ? -4.740 -6.701 -5.045 1.00 98.81 126 LEU A C 1
ATOM 932 O O . LEU A 1 126 ? -4.211 -7.806 -4.941 1.00 98.81 126 LEU A O 1
ATOM 936 N N . SER A 1 127 ? -5.029 -6.158 -6.225 1.00 98.81 127 SER A N 1
ATOM 937 C CA . SER A 1 127 ? -4.548 -6.701 -7.502 1.00 98.81 127 SER A CA 1
ATOM 938 C C . SER A 1 127 ? -3.564 -5.720 -8.128 1.00 98.81 127 SER A C 1
ATOM 940 O O . SER A 1 127 ? -3.969 -4.613 -8.471 1.00 98.81 127 SER A O 1
ATOM 942 N N . LEU A 1 128 ? -2.289 -6.101 -8.269 1.00 98.69 128 LEU A N 1
ATOM 943 C CA . LEU A 1 128 ? -1.247 -5.218 -8.807 1.00 98.69 128 LEU A CA 1
ATOM 944 C C . LEU A 1 128 ? -0.546 -5.837 -10.020 1.00 98.69 128 LEU A C 1
ATOM 946 O O . LEU A 1 128 ? -0.230 -7.031 -10.007 1.00 98.69 128 LEU A O 1
ATOM 950 N N . HIS A 1 129 ? -0.325 -5.037 -11.067 1.00 98.62 129 HIS A N 1
ATOM 951 C CA . HIS A 1 129 ? 0.329 -5.483 -12.305 1.00 98.62 129 HIS A CA 1
ATOM 952 C C . HIS A 1 129 ? 0.811 -4.331 -13.196 1.00 98.62 129 HIS A C 1
ATOM 954 O O . HIS A 1 129 ? 0.280 -3.231 -13.117 1.00 98.62 129 HIS A O 1
ATOM 960 N N . HIS A 1 130 ? 1.749 -4.596 -14.112 1.00 98.06 130 HIS A N 1
ATOM 961 C CA . HIS A 1 130 ? 2.198 -3.645 -15.142 1.00 98.06 130 HIS A CA 1
ATOM 962 C C . HIS A 1 130 ? 2.578 -2.249 -14.598 1.00 98.06 130 HIS A C 1
ATOM 964 O O . HIS A 1 130 ? 2.218 -1.238 -15.195 1.00 98.06 130 HIS A O 1
ATOM 970 N N . CYS A 1 131 ? 3.251 -2.165 -13.453 1.00 96.94 131 CYS A N 1
ATOM 971 C CA . CYS A 1 131 ? 3.849 -0.911 -12.991 1.00 96.94 131 CYS A CA 1
ATOM 972 C C . CYS A 1 131 ? 5.190 -0.697 -13.706 1.00 96.94 131 CYS A C 1
ATOM 974 O O . CYS A 1 131 ? 5.839 -1.654 -14.128 1.00 96.94 131 CYS A O 1
ATOM 976 N N . ALA A 1 132 ? 5.589 0.560 -13.896 1.00 95.88 132 ALA A N 1
ATOM 977 C CA . ALA A 1 132 ? 6.834 0.883 -14.588 1.00 95.88 132 ALA A CA 1
ATOM 978 C C . ALA A 1 132 ? 8.075 0.410 -13.816 1.00 95.88 132 ALA A C 1
ATOM 980 O O . ALA A 1 132 ? 9.090 0.113 -14.448 1.00 95.88 132 ALA A O 1
ATOM 981 N N . ASN A 1 133 ? 7.974 0.340 -12.485 1.00 94.31 133 ASN A N 1
ATOM 982 C CA . ASN A 1 133 ? 9.004 -0.173 -11.589 1.00 94.31 133 ASN A CA 1
ATOM 983 C C . ASN A 1 133 ? 8.434 -1.301 -10.694 1.00 94.31 133 ASN A C 1
ATOM 985 O O . ASN A 1 133 ? 7.822 -2.240 -11.220 1.00 94.31 133 ASN A O 1
ATOM 989 N N . GLY A 1 134 ? 8.607 -1.242 -9.371 1.00 96.69 134 GLY A N 1
ATOM 990 C CA . GLY A 1 134 ? 8.135 -2.251 -8.426 1.00 96.69 134 GLY A CA 1
ATOM 991 C C . GLY A 1 134 ? 6.612 -2.256 -8.250 1.00 96.69 134 GLY A C 1
ATOM 992 O O . GLY A 1 134 ? 5.916 -1.292 -8.566 1.00 96.69 134 GLY A O 1
ATOM 993 N N . LEU A 1 135 ? 6.042 -3.347 -7.722 1.00 98.44 135 LEU A N 1
ATOM 994 C CA . LEU A 1 135 ? 4.638 -3.310 -7.281 1.00 98.44 135 LEU A CA 1
ATOM 995 C C . LEU A 1 135 ? 4.521 -2.737 -5.871 1.00 98.44 135 LEU A C 1
ATOM 997 O O . LEU A 1 135 ? 3.642 -1.908 -5.633 1.00 98.44 135 LEU A O 1
ATOM 1001 N N . ILE A 1 136 ? 5.356 -3.201 -4.936 1.00 98.44 136 ILE A N 1
ATOM 1002 C CA . ILE A 1 136 ? 5.335 -2.742 -3.545 1.00 98.44 136 ILE A CA 1
ATOM 1003 C C . ILE A 1 136 ? 6.749 -2.536 -3.009 1.00 98.44 136 ILE A C 1
ATOM 1005 O O . ILE A 1 136 ? 7.518 -3.492 -2.910 1.00 98.44 136 ILE A O 1
ATOM 1009 N N . ASP A 1 137 ? 7.006 -1.331 -2.518 1.00 97.44 137 ASP A N 1
ATOM 1010 C CA . ASP A 1 137 ? 8.253 -0.968 -1.858 1.00 97.44 137 ASP A CA 1
ATOM 1011 C C . ASP A 1 137 ? 8.030 -0.741 -0.362 1.00 97.44 137 ASP A C 1
ATOM 1013 O O . ASP A 1 137 ? 7.207 0.072 0.059 1.00 97.44 137 ASP A O 1
ATOM 1017 N N . VAL A 1 138 ? 8.774 -1.464 0.474 1.00 97.69 138 VAL A N 1
ATOM 1018 C CA . VAL A 1 138 ? 8.784 -1.310 1.932 1.00 97.69 138 VAL A CA 1
ATOM 1019 C C . VAL A 1 138 ? 10.193 -0.945 2.359 1.00 97.69 138 VAL A C 1
ATOM 1021 O O . VAL A 1 138 ? 11.070 -1.799 2.466 1.00 97.69 138 VAL A O 1
ATOM 1024 N N . ILE A 1 139 ? 10.431 0.346 2.571 1.00 96.00 139 ILE A N 1
ATOM 1025 C CA . ILE A 1 139 ? 11.787 0.883 2.698 1.00 96.00 139 ILE A CA 1
ATOM 1026 C C . ILE A 1 139 ? 11.894 1.884 3.852 1.00 96.00 139 ILE A C 1
ATOM 1028 O O . ILE A 1 139 ? 10.899 2.308 4.451 1.00 96.00 139 ILE A O 1
ATOM 1032 N N . GLN A 1 140 ? 13.125 2.305 4.142 1.00 94.75 140 GLN A N 1
ATOM 1033 C CA . GLN A 1 140 ? 13.421 3.476 4.974 1.00 94.75 140 GLN A CA 1
ATOM 1034 C C . GLN A 1 140 ? 12.901 3.358 6.410 1.00 94.75 140 GLN A C 1
ATOM 1036 O O . GLN A 1 140 ? 12.321 4.283 6.969 1.00 94.75 140 GLN A O 1
ATOM 1041 N N . GLY A 1 141 ? 13.132 2.199 7.023 1.00 95.69 141 GLY A N 1
ATOM 1042 C CA . GLY A 1 141 ? 12.762 1.901 8.401 1.00 95.69 141 GLY A CA 1
ATOM 1043 C C . GLY A 1 141 ? 11.278 1.594 8.572 1.00 95.69 141 GLY A C 1
ATOM 1044 O O . GLY A 1 141 ? 10.789 1.603 9.703 1.00 95.69 141 GLY A O 1
ATOM 1045 N N . SER A 1 142 ? 10.556 1.346 7.475 1.00 97.69 142 SER A N 1
ATOM 1046 C CA . SER A 1 142 ? 9.180 0.867 7.554 1.00 97.69 142 SER A CA 1
ATOM 1047 C C . SER A 1 142 ? 9.130 -0.490 8.263 1.00 97.69 142 SER A C 1
ATOM 1049 O O . SER A 1 142 ? 9.982 -1.342 8.037 1.00 97.69 142 SER A O 1
ATOM 1051 N N . THR A 1 143 ? 8.144 -0.698 9.133 1.00 98.12 143 THR A N 1
ATOM 1052 C CA . THR A 1 143 ? 8.005 -1.931 9.934 1.00 98.12 143 THR A CA 1
ATOM 1053 C C . THR A 1 143 ? 6.545 -2.169 10.323 1.00 98.12 143 THR A C 1
ATOM 1055 O O . THR A 1 143 ? 5.686 -1.314 10.103 1.00 98.12 143 THR A O 1
ATOM 1058 N N . ALA A 1 144 ? 6.232 -3.319 10.924 1.00 98.12 144 ALA A N 1
ATOM 1059 C CA . ALA A 1 144 ? 4.867 -3.705 11.285 1.00 98.12 144 ALA A CA 1
ATOM 1060 C C . ALA A 1 144 ? 3.916 -3.670 10.072 1.00 98.12 144 ALA A C 1
ATOM 1062 O O . ALA A 1 144 ? 2.802 -3.142 10.132 1.00 98.12 144 ALA A O 1
ATOM 1063 N N . VAL A 1 145 ? 4.389 -4.221 8.951 1.00 98.62 145 VAL A N 1
ATOM 1064 C CA . VAL A 1 145 ? 3.657 -4.304 7.683 1.00 98.62 145 VAL A CA 1
ATOM 1065 C C . VAL A 1 145 ? 3.110 -5.717 7.492 1.00 98.62 145 VAL A C 1
ATOM 1067 O O . VAL A 1 145 ? 3.745 -6.713 7.832 1.00 98.62 145 VAL A O 1
ATOM 1070 N N . THR A 1 146 ? 1.903 -5.838 6.954 1.00 98.81 146 THR A N 1
ATOM 1071 C CA . THR A 1 146 ? 1.355 -7.113 6.485 1.00 98.81 146 THR A CA 1
ATOM 1072 C C . THR A 1 146 ? 0.751 -6.913 5.110 1.00 98.81 146 THR A C 1
ATOM 1074 O O . THR A 1 146 ? -0.034 -5.992 4.899 1.00 98.81 146 THR A O 1
ATOM 1077 N N . ILE A 1 147 ? 1.139 -7.786 4.185 1.00 98.75 147 ILE A N 1
ATOM 1078 C CA . ILE A 1 147 ? 0.619 -7.853 2.824 1.00 98.75 147 ILE A CA 1
ATOM 1079 C C . ILE A 1 147 ? -0.035 -9.225 2.701 1.00 98.75 147 ILE A C 1
ATOM 1081 O O . ILE A 1 147 ? 0.646 -10.245 2.811 1.00 98.75 147 ILE A O 1
ATOM 1085 N N . SER A 1 148 ? -1.355 -9.269 2.546 1.00 98.75 148 SER A N 1
ATOM 1086 C CA . SER A 1 148 ? -2.112 -10.523 2.558 1.00 98.75 148 SER A CA 1
ATOM 1087 C C . SER A 1 148 ? -3.161 -10.577 1.455 1.00 98.75 148 SER A C 1
ATOM 1089 O O . SER A 1 148 ? -3.687 -9.562 1.025 1.00 98.75 148 SER A O 1
ATOM 1091 N N . ASN A 1 149 ? -3.468 -11.784 0.974 1.00 98.75 149 ASN A N 1
ATOM 1092 C CA . ASN A 1 149 ? -4.528 -12.027 -0.014 1.00 98.75 149 ASN A CA 1
ATOM 1093 C C . ASN A 1 149 ? -4.432 -11.185 -1.303 1.00 98.75 149 ASN A C 1
ATOM 1095 O O . ASN A 1 149 ? -5.436 -10.972 -1.976 1.00 98.75 149 ASN A O 1
ATOM 1099 N N . CYS A 1 150 ? -3.244 -10.690 -1.644 1.00 98.75 150 CYS A N 1
ATOM 1100 C CA . CYS A 1 150 ? -3.0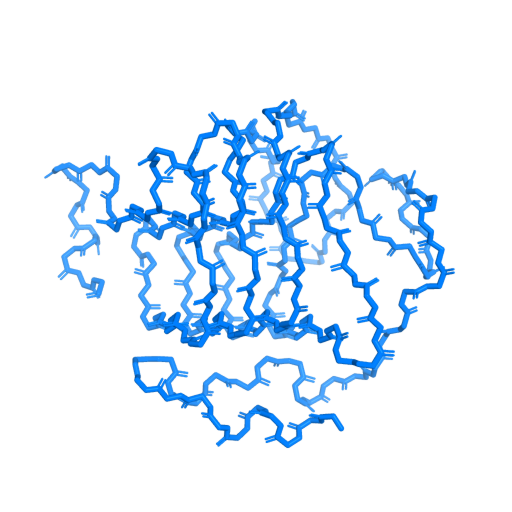25 -9.911 -2.855 1.00 98.75 150 CYS A CA 1
ATOM 1101 C C . CYS A 1 150 ? -2.721 -10.822 -4.052 1.00 98.75 150 CYS A C 1
ATOM 1103 O O . CYS A 1 150 ? -2.208 -11.932 -3.896 1.00 98.75 150 CYS A O 1
ATOM 1105 N N . HIS A 1 151 ? -3.004 -10.325 -5.252 1.00 98.75 151 HIS A N 1
ATOM 1106 C CA . HIS A 1 151 ? -2.718 -10.979 -6.521 1.00 98.75 151 HIS A CA 1
ATOM 1107 C C . HIS A 1 151 ? -1.742 -10.121 -7.336 1.00 98.75 151 HIS A C 1
ATOM 1109 O O . HIS A 1 151 ? -2.068 -9.004 -7.739 1.00 98.75 151 HIS A O 1
ATOM 1115 N N . PHE A 1 152 ? -0.540 -10.649 -7.564 1.00 98.69 152 PHE A N 1
ATOM 1116 C CA . PHE A 1 152 ? 0.543 -9.971 -8.278 1.00 98.69 152 PHE A CA 1
ATOM 1117 C C . PHE A 1 152 ? 0.799 -10.683 -9.596 1.00 98.69 152 PHE A C 1
ATOM 1119 O O . PHE A 1 152 ? 1.065 -11.885 -9.605 1.00 98.69 152 PHE A O 1
ATOM 1126 N N . THR A 1 153 ? 0.709 -9.961 -10.708 1.00 98.50 153 THR A N 1
ATOM 1127 C CA . THR A 1 153 ? 0.893 -10.544 -12.044 1.00 98.50 153 THR A CA 1
ATOM 1128 C C . THR A 1 153 ? 1.600 -9.569 -12.967 1.00 98.50 153 THR A C 1
ATOM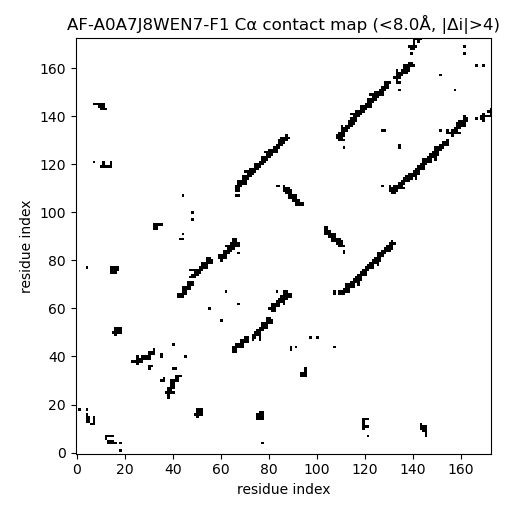 1130 O O . THR A 1 153 ? 1.588 -8.368 -12.722 1.00 98.50 153 THR A O 1
ATOM 1133 N N . ASN A 1 154 ? 2.209 -10.086 -14.035 1.00 98.25 154 ASN A N 1
ATOM 1134 C CA . ASN A 1 154 ? 2.715 -9.284 -15.151 1.00 98.25 154 ASN A CA 1
ATOM 1135 C C . ASN A 1 154 ? 3.588 -8.088 -14.718 1.00 98.25 154 ASN A C 1
ATOM 1137 O O . ASN A 1 154 ? 3.402 -6.969 -15.192 1.00 98.25 154 ASN A O 1
ATOM 1141 N N . ASN A 1 155 ? 4.519 -8.331 -13.796 1.00 98.12 155 ASN A N 1
ATOM 1142 C CA . ASN A 1 155 ? 5.529 -7.367 -13.372 1.00 98.12 155 ASN A CA 1
ATOM 1143 C C . ASN A 1 155 ? 6.841 -8.103 -13.114 1.00 98.12 155 ASN A C 1
ATOM 1145 O O . ASN A 1 155 ? 6.814 -9.217 -12.588 1.00 98.12 155 ASN A O 1
ATOM 1149 N N . ASN A 1 156 ? 7.968 -7.499 -13.484 1.00 97.19 156 ASN A N 1
ATOM 1150 C CA . ASN A 1 156 ? 9.277 -8.119 -13.274 1.00 97.19 156 ASN A CA 1
ATOM 1151 C C . ASN A 1 156 ? 9.717 -7.975 -11.815 1.00 97.19 156 ASN A C 1
ATOM 1153 O O . ASN A 1 156 ? 10.112 -8.958 -11.191 1.00 97.19 156 ASN A O 1
ATOM 1157 N N . ASP A 1 157 ? 9.559 -6.771 -11.268 1.00 96.88 157 ASP A N 1
ATOM 1158 C CA . ASP A 1 157 ? 9.953 -6.436 -9.905 1.00 96.88 157 ASP 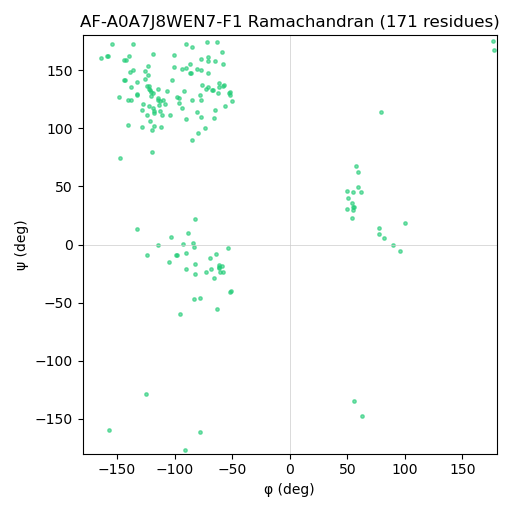A CA 1
ATOM 1159 C C . ASP A 1 157 ? 8.700 -6.363 -9.027 1.00 96.88 157 ASP A C 1
ATOM 1161 O O . ASP A 1 157 ? 7.810 -5.543 -9.237 1.00 96.88 157 ASP A O 1
ATOM 1165 N N . VAL A 1 158 ? 8.552 -7.309 -8.098 1.00 97.31 158 VAL A N 1
ATOM 1166 C CA . VAL A 1 158 ? 7.287 -7.492 -7.365 1.00 97.31 158 VAL A CA 1
ATOM 1167 C C . VAL A 1 158 ? 7.314 -6.763 -6.029 1.00 97.31 158 VAL A C 1
ATOM 1169 O O . VAL A 1 158 ? 6.489 -5.888 -5.795 1.00 97.31 158 VAL A O 1
ATOM 1172 N N . MET A 1 159 ? 8.248 -7.112 -5.148 1.00 98.06 159 MET A N 1
ATOM 1173 C CA . MET A 1 159 ? 8.354 -6.497 -3.827 1.00 98.06 159 MET A CA 1
ATOM 1174 C C . MET A 1 159 ? 9.806 -6.220 -3.468 1.00 98.06 159 MET A C 1
ATOM 1176 O O . MET A 1 159 ? 10.640 -7.120 -3.600 1.00 98.06 159 MET A O 1
ATOM 1180 N N . LEU A 1 160 ? 10.069 -5.033 -2.926 1.00 97.31 160 LEU A N 1
ATOM 1181 C CA . LEU A 1 160 ? 11.346 -4.674 -2.319 1.00 97.31 160 LEU A CA 1
ATOM 1182 C C . LEU A 1 160 ? 11.166 -4.434 -0.816 1.00 97.31 160 LEU A C 1
ATOM 1184 O O . LEU A 1 160 ? 10.338 -3.632 -0.393 1.00 97.31 160 LEU A O 1
ATOM 1188 N N . PHE A 1 161 ? 11.968 -5.122 -0.002 1.00 96.94 161 PHE A N 1
ATOM 1189 C CA . PHE A 1 161 ? 12.031 -4.926 1.448 1.00 96.94 161 PHE A CA 1
ATOM 1190 C C . PHE A 1 161 ? 13.440 -4.471 1.824 1.00 96.94 161 PHE A C 1
ATOM 1192 O O . PHE A 1 161 ? 14.362 -5.283 1.878 1.00 96.94 161 PHE A O 1
ATOM 1199 N N . GLY A 1 162 ? 13.591 -3.169 2.068 1.00 96.06 162 GLY A N 1
ATOM 1200 C CA . GLY A 1 162 ? 14.881 -2.516 2.287 1.00 96.06 162 GLY A CA 1
ATOM 1201 C C . GLY A 1 162 ? 15.633 -2.246 0.980 1.00 96.06 162 GLY A C 1
ATOM 1202 O O . GLY A 1 162 ? 16.077 -3.160 0.293 1.00 96.06 162 GLY A O 1
ATOM 1203 N N . ALA A 1 163 ? 15.807 -0.968 0.639 1.00 93.44 163 ALA A N 1
ATOM 1204 C CA . ALA A 1 163 ? 16.383 -0.549 -0.647 1.00 93.44 163 ALA A CA 1
ATOM 1205 C C . ALA A 1 163 ? 17.914 -0.380 -0.646 1.00 93.44 163 ALA A C 1
ATOM 1207 O O . ALA A 1 163 ? 18.503 -0.091 -1.686 1.00 93.44 163 ALA A O 1
ATOM 1208 N N . SER A 1 164 ? 18.579 -0.475 0.510 1.00 94.50 164 SER A N 1
ATOM 1209 C CA . SER A 1 164 ? 20.012 -0.179 0.620 1.00 94.50 164 SER A CA 1
ATOM 1210 C C . SER A 1 164 ? 20.705 -1.026 1.679 1.00 94.50 164 SER A C 1
ATOM 1212 O O . SER A 1 164 ? 20.360 -0.959 2.858 1.00 94.50 164 SER A O 1
ATOM 1214 N N . ASP A 1 165 ? 21.784 -1.704 1.278 1.00 94.56 165 ASP A N 1
ATOM 1215 C CA . ASP A 1 165 ? 22.651 -2.517 2.151 1.00 94.56 165 ASP A CA 1
ATOM 1216 C C . ASP A 1 165 ? 23.277 -1.724 3.313 1.00 94.56 165 ASP A C 1
ATOM 1218 O O . ASP A 1 165 ? 23.759 -2.287 4.298 1.00 94.56 165 ASP A O 1
ATOM 1222 N N . SER A 1 166 ? 23.291 -0.395 3.201 1.00 95.75 166 SER A N 1
ATOM 1223 C CA . SER A 1 166 ? 23.877 0.509 4.193 1.00 95.75 166 SER A CA 1
ATOM 1224 C C . SER A 1 166 ? 22.853 1.114 5.160 1.00 95.75 166 SER A C 1
ATOM 1226 O O . SER A 1 166 ? 23.240 1.742 6.152 1.00 95.75 166 SER A O 1
ATOM 1228 N N . TYR A 1 167 ? 21.550 0.932 4.919 1.00 95.31 167 TYR A N 1
ATOM 1229 C CA . TYR A 1 167 ? 20.522 1.613 5.697 1.00 95.31 167 TYR A CA 1
ATOM 1230 C C . TYR A 1 167 ? 20.178 0.861 6.987 1.00 95.31 167 TYR A C 1
ATOM 1232 O O . TYR A 1 167 ? 19.297 0.012 7.065 1.00 95.31 167 TYR A O 1
ATOM 1240 N N . SER A 1 168 ? 20.899 1.198 8.056 1.00 96.19 168 SER A N 1
ATOM 1241 C CA . SER A 1 168 ? 20.828 0.466 9.328 1.00 96.19 168 SER A CA 1
ATOM 1242 C C . SER A 1 168 ? 19.459 0.439 10.023 1.00 96.19 168 SER A C 1
ATOM 1244 O O . SER A 1 168 ? 19.252 -0.435 10.867 1.00 96.19 168 SER A O 1
ATOM 1246 N N . ALA A 1 169 ? 18.536 1.355 9.706 1.00 94.38 169 ALA A N 1
ATOM 1247 C CA . ALA A 1 169 ? 17.214 1.358 10.331 1.00 94.38 169 ALA A CA 1
ATOM 1248 C C . ALA A 1 169 ? 16.319 0.210 9.826 1.00 94.38 169 ALA A C 1
ATOM 1250 O O . ALA A 1 169 ? 15.478 -0.257 10.592 1.00 94.38 169 ALA A O 1
ATOM 1251 N N . ASP A 1 170 ? 16.579 -0.332 8.628 1.00 95.25 170 ASP A N 1
ATOM 1252 C CA . ASP A 1 170 ? 15.867 -1.507 8.095 1.00 95.25 170 ASP A CA 1
ATOM 1253 C C . ASP A 1 170 ? 16.202 -2.800 8.861 1.00 95.25 170 ASP A C 1
ATOM 1255 O O . ASP A 1 170 ? 15.486 -3.788 8.760 1.00 95.25 170 ASP A O 1
ATOM 1259 N N . LYS A 1 171 ? 17.223 -2.803 9.735 1.00 93.19 171 LYS A N 1
ATOM 1260 C CA . LYS A 1 171 ? 17.510 -3.949 10.625 1.00 93.19 171 LYS A CA 1
ATOM 1261 C C . LYS A 1 171 ? 16.373 -4.271 11.601 1.00 93.19 171 LYS A C 1
ATOM 1263 O O . LYS A 1 171 ? 16.402 -5.325 12.231 1.00 93.19 171 LYS A O 1
ATOM 1268 N N . LYS A 1 172 ? 15.453 -3.325 11.808 1.00 85.56 172 LYS A N 1
ATOM 1269 C CA . LYS A 1 172 ? 14.287 -3.459 12.692 1.00 85.56 172 LYS A CA 1
ATOM 1270 C C . LYS A 1 172 ? 12.986 -3.697 11.920 1.00 85.56 172 LYS A C 1
ATOM 1272 O O . LYS A 1 172 ? 11.933 -3.634 12.552 1.00 85.56 172 LYS A O 1
ATOM 1277 N N . MET A 1 173 ? 13.065 -3.881 10.599 1.00 84.38 173 MET A N 1
ATOM 1278 C CA . MET A 1 173 ? 11.909 -4.182 9.756 1.00 84.38 173 MET A CA 1
ATOM 1279 C C . MET A 1 173 ? 11.182 -5.428 10.250 1.00 84.38 173 MET A C 1
ATOM 1281 O O . MET A 1 173 ? 11.863 -6.434 10.556 1.00 84.38 173 MET A O 1
#

Foldseek 3Di:
DQVVLCPFDDLLHNLRAQSVHDDAAQQDDDQDQADGDRNYADQAAAEDAERHEAEQPPHAAEAEPGAAYEDALHERYEYEQHEFANFAWAQWDDGPDDPPDDDTDHIGHFEHYEYALYESYEYANYEYEHTPAEPYEQEHLYTSYDHYHYHYDHDPHYYHQYDDPPRVSSVRD

Sequence (173 aa):
RKKLADCAPGFARGTTGGKGGEFYVVTDLIDNAADPKPGTLLHAELIVTSDKTIDARGANVEIYNGAGITVQFAKNVIIYGLQIHHIIPAKGGKTKDGENYHGLPGASDGDGVSFFGATNIWLDHLSLHHCANGLIDVIQGSTAVTISNCHFTNNNDVMLFGASDSYSADKKM

Radius of gyration: 15.07 Å; Cα contacts (8 Å, |Δi|>4): 447; chains: 1; bounding box: 42×34×3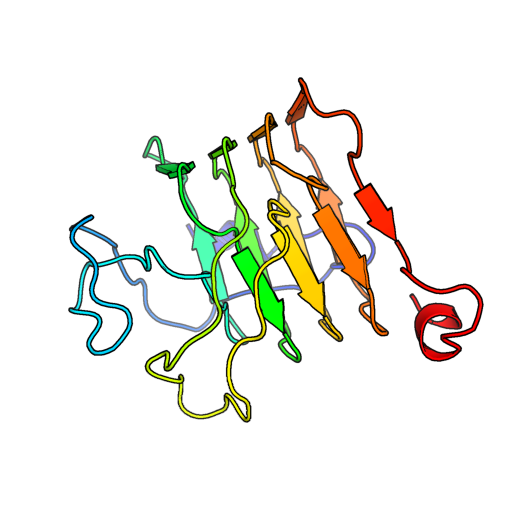2 Å

InterPro domains:
  IPR002022 Pectate lyase [PF00544] (45-170)
  IPR002022 Pectate lyase [SM00656] (37-172)
  IPR011050 Pectin lyase fold/virulence factor [SSF51126] (2-171)
  IPR012334 Pectin lyase fold [G3DSA:2.160.20.10] (1-173)
  IPR018082 AmbAllergen [PR00807] (7-24)
  IPR018082 AmbAllergen [PR00807] (30-55)
  IPR045032 Pectin lyase family [PTHR31683] (42-173)

Secondary structure (DSSP, 8-state):
-GGGGG---GGGTT--TTTTSPP---------TTSPPTT---SS-EEPPSSEEEE-TTS--EEESS--EEEES-EEEEEES-EEES---B--------TT--S----B-S-SEEEES-EEEEEES-EEE--SS-SEEEETT-EEEEEES-EEES-S--EEE-S-TT-GGGGG-

Organism: NCBI:txid34286

Mean predicted aligned error: 5.31 Å

pLDDT: mean 88.57, std 14.47, range [45.97, 98.88]

Solvent-accessible surface area (backbone atoms only — not comparable to full-atom values): 9209 Å² total; per-residue (Å²): 122,64,72,59,36,78,63,44,54,77,62,8,49,80,25,38,20,29,60,90,55,81,91,82,72,73,78,42,77,77,55,36,50,72,63,70,53,94,30,39,52,63,60,49,66,37,73,45,61,53,48,28,57,51,72,26,79,97,56,94,45,77,48,56,79,25,31,26,39,34,31,61,72,23,38,25,32,31,43,32,42,38,35,36,30,47,13,33,62,33,84,44,53,80,61,63,66,59,102,80,66,89,76,73,57,63,64,46,75,3,35,34,33,38,30,38,40,18,36,27,29,36,43,33,46,31,38,37,33,44,27,68,39,34,40,33,39,42,22,70,43,24,28,35,56,27,79,42,79,56,47,80,47,77,52,91,44,55,73,47,78,52,88,51,100,78,52,71,59,40,79,70,79